Protein AF-A0A7C7HQ26-F1 (afdb_monomer_lite)

Radius of gyration: 18.61 Å; chains: 1; bounding box: 46×40×45 Å

Structure (mmCIF, N/CA/C/O backbone):
data_AF-A0A7C7HQ26-F1
#
_entry.id   AF-A0A7C7HQ26-F1
#
loop_
_atom_site.group_PDB
_atom_site.id
_atom_site.type_symbol
_atom_site.label_atom_id
_atom_site.label_alt_id
_atom_site.label_comp_id
_atom_site.label_asym_id
_atom_site.label_entity_id
_atom_site.label_seq_id
_atom_site.pdbx_PDB_ins_code
_atom_site.Cartn_x
_atom_site.Cartn_y
_atom_site.Cartn_z
_atom_site.occupancy
_atom_site.B_iso_or_equiv
_atom_site.auth_seq_id
_atom_site.auth_comp_id
_atom_site.auth_asym_id
_atom_site.auth_atom_id
_atom_site.pdbx_PDB_model_num
ATOM 1 N N . MET A 1 1 ? 32.041 -31.466 -25.029 1.00 39.34 1 MET A N 1
ATOM 2 C CA . MET A 1 1 ? 31.260 -31.133 -23.819 1.00 39.34 1 MET A CA 1
ATOM 3 C C . MET A 1 1 ? 30.381 -29.926 -24.125 1.00 39.34 1 MET A C 1
ATOM 5 O O . MET A 1 1 ? 30.742 -28.809 -23.789 1.00 39.34 1 MET A O 1
ATOM 9 N N . SER A 1 2 ? 29.289 -30.126 -24.869 1.00 40.03 2 SER A N 1
ATOM 10 C CA . SER A 1 2 ? 28.366 -29.034 -25.200 1.00 40.03 2 SER A CA 1
ATOM 11 C C . SER A 1 2 ? 27.297 -28.993 -24.116 1.00 40.03 2 SER A C 1
ATOM 13 O O . SER A 1 2 ? 26.516 -29.938 -23.986 1.00 40.03 2 SER A O 1
ATOM 15 N N . SER A 1 3 ? 27.349 -27.963 -23.270 1.00 44.59 3 SER A N 1
ATOM 16 C CA . SER A 1 3 ? 26.421 -27.771 -22.160 1.00 44.59 3 SER A CA 1
ATOM 17 C C . SER A 1 3 ? 24.981 -27.828 -22.658 1.00 44.59 3 SER A C 1
ATOM 19 O O . SER A 1 3 ? 24.561 -27.016 -23.483 1.00 44.59 3 SER A O 1
ATOM 21 N N . LYS A 1 4 ? 24.220 -28.792 -22.128 1.00 49.56 4 LYS A N 1
ATOM 22 C CA . LYS A 1 4 ? 22.760 -28.828 -22.216 1.00 49.56 4 LYS A CA 1
ATOM 23 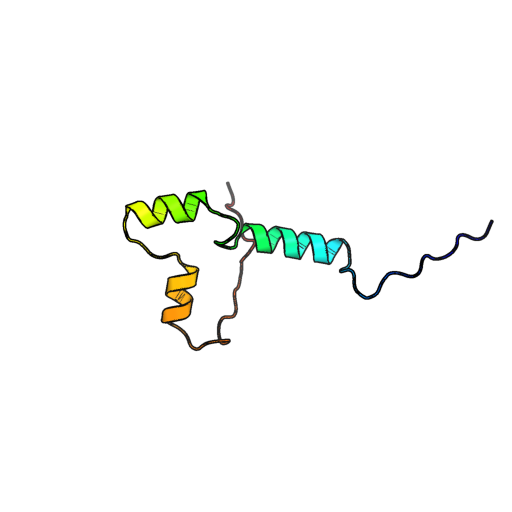C C . LYS A 1 4 ? 22.234 -27.468 -21.762 1.00 49.56 4 LYS A C 1
ATOM 25 O O . LYS A 1 4 ? 22.310 -27.138 -20.581 1.00 49.56 4 LYS A O 1
ATOM 30 N N . LYS A 1 5 ? 21.703 -26.688 -22.702 1.00 52.84 5 LYS A N 1
ATOM 31 C CA . LYS A 1 5 ? 20.871 -25.522 -22.411 1.00 52.84 5 LYS A CA 1
ATOM 32 C C . LYS A 1 5 ? 19.646 -26.059 -21.670 1.00 52.84 5 LYS A C 1
ATOM 34 O O . LYS A 1 5 ? 18.780 -26.677 -22.284 1.00 52.84 5 LYS A O 1
ATOM 39 N N . GLY A 1 6 ? 19.668 -25.955 -20.342 1.00 53.31 6 GLY A N 1
ATOM 40 C CA . GLY A 1 6 ? 18.592 -26.424 -19.479 1.00 53.31 6 GLY A CA 1
ATOM 41 C C . GLY A 1 6 ? 17.281 -25.798 -19.929 1.00 53.31 6 GLY A C 1
ATOM 42 O O . GLY A 1 6 ? 17.206 -24.586 -20.131 1.00 53.31 6 GLY A O 1
ATOM 43 N N . VAL A 1 7 ? 16.277 -26.640 -20.151 1.00 57.53 7 VAL A N 1
ATOM 44 C CA . VAL A 1 7 ? 14.904 -26.210 -20.402 1.00 57.53 7 VAL A CA 1
ATOM 45 C C . VAL A 1 7 ? 14.484 -25.380 -19.192 1.00 57.53 7 VAL A C 1
ATOM 47 O O . VAL A 1 7 ? 14.362 -25.918 -18.096 1.00 57.53 7 VAL A O 1
ATOM 50 N N . GLN A 1 8 ? 14.342 -24.064 -19.368 1.00 62.81 8 GLN A N 1
ATOM 51 C CA . GLN A 1 8 ? 13.723 -23.220 -18.353 1.00 62.81 8 GLN A CA 1
ATOM 52 C C . GLN A 1 8 ? 12.270 -23.669 -18.218 1.00 62.81 8 GLN A C 1
ATOM 54 O O . GLN A 1 8 ? 11.529 -23.685 -19.205 1.00 62.81 8 GLN A O 1
ATOM 59 N N . ASP A 1 9 ? 11.887 -24.073 -17.011 1.00 61.91 9 ASP A N 1
ATOM 60 C CA . ASP A 1 9 ? 10.498 -24.341 -16.680 1.00 61.91 9 ASP A CA 1
ATOM 61 C C . ASP A 1 9 ? 9.701 -23.042 -16.862 1.00 61.91 9 ASP A C 1
ATOM 63 O O . ASP A 1 9 ? 9.919 -22.065 -16.148 1.00 61.91 9 ASP A O 1
ATOM 67 N N . LYS A 1 10 ? 8.801 -23.009 -17.854 1.00 63.88 10 LYS A N 1
ATOM 68 C CA . LYS A 1 10 ? 7.975 -21.829 -18.166 1.00 63.88 10 LYS A CA 1
ATOM 69 C C . LYS A 1 10 ? 7.051 -21.443 -17.007 1.00 63.88 10 LYS A C 1
ATOM 71 O O . LYS A 1 10 ? 6.499 -20.347 -17.033 1.00 63.88 10 LYS A O 1
ATOM 76 N N . SER A 1 11 ? 6.861 -22.338 -16.035 1.00 74.81 11 SER A N 1
ATOM 77 C CA . SER A 1 11 ? 6.050 -22.081 -14.849 1.00 74.81 11 SER A CA 1
ATOM 78 C C . SER A 1 11 ? 6.773 -21.243 -13.792 1.00 74.81 11 SER A C 1
ATOM 80 O O . SER A 1 11 ? 6.105 -20.625 -12.965 1.00 74.81 11 SER A O 1
ATOM 82 N N . ALA A 1 12 ? 8.109 -21.228 -13.776 1.00 81.00 12 ALA A N 1
ATOM 83 C CA . ALA A 1 12 ? 8.864 -20.490 -12.771 1.00 81.00 12 ALA A CA 1
ATOM 84 C C . ALA A 1 12 ? 9.102 -19.041 -13.232 1.00 81.00 12 ALA A C 1
ATOM 86 O O . ALA A 1 12 ? 9.518 -18.822 -14.376 1.00 81.00 12 ALA A O 1
ATOM 87 N N . PRO A 1 13 ? 8.873 -18.033 -12.368 1.00 85.38 13 PRO A N 1
ATOM 88 C CA . PRO A 1 13 ? 9.238 -16.665 -12.696 1.00 85.38 13 PRO A CA 1
ATOM 89 C C . PRO A 1 13 ? 10.754 -16.563 -12.897 1.00 85.38 13 PRO A C 1
ATOM 91 O O . PRO A 1 13 ? 11.542 -17.271 -12.265 1.00 85.38 13 PRO A O 1
ATOM 94 N N . ARG A 1 14 ? 11.171 -15.644 -13.772 1.00 92.44 14 ARG A N 1
ATOM 95 C CA . ARG A 1 14 ? 12.581 -15.248 -13.880 1.00 92.44 14 ARG A CA 1
ATOM 96 C C . ARG A 1 14 ? 13.092 -14.776 -12.515 1.00 92.44 14 ARG A C 1
ATOM 98 O O . ARG A 1 14 ? 12.318 -14.230 -11.733 1.00 92.44 14 ARG A O 1
ATOM 105 N N . ALA A 1 15 ? 14.389 -14.941 -12.258 1.00 92.69 15 ALA A N 1
ATOM 106 C CA . ALA A 1 15 ? 14.994 -14.575 -10.975 1.00 92.69 15 ALA A CA 1
ATOM 107 C C . ALA A 1 15 ? 14.730 -13.106 -10.589 1.00 92.69 15 ALA A C 1
ATOM 109 O O . ALA A 1 15 ? 14.299 -12.833 -9.476 1.00 92.69 15 ALA A O 1
ATOM 110 N N . ASP A 1 16 ? 14.868 -12.181 -11.538 1.00 93.62 16 ASP A N 1
ATOM 111 C CA . ASP A 1 16 ? 14.601 -10.756 -11.324 1.00 93.62 16 ASP A CA 1
ATOM 112 C C . ASP A 1 16 ? 13.124 -10.457 -11.025 1.00 93.62 16 ASP A C 1
ATOM 114 O O . ASP A 1 16 ? 12.799 -9.658 -10.148 1.00 93.62 16 ASP A O 1
ATOM 118 N N . LEU A 1 17 ? 12.202 -11.139 -11.708 1.00 93.94 17 LEU A N 1
ATOM 119 C CA . LEU A 1 17 ? 10.777 -11.047 -11.398 1.00 93.94 17 LEU A CA 1
ATOM 120 C C . LEU A 1 17 ? 10.475 -11.595 -9.997 1.00 93.94 17 LEU A C 1
ATOM 122 O O . LEU A 1 17 ? 9.670 -11.009 -9.276 1.00 93.94 17 LEU A O 1
ATOM 126 N N . ALA A 1 18 ? 11.110 -12.699 -9.604 1.00 95.00 18 ALA A N 1
ATOM 127 C CA . ALA A 1 18 ? 10.935 -13.283 -8.279 1.00 95.00 18 ALA A CA 1
ATOM 128 C C . ALA A 1 18 ? 11.394 -12.321 -7.171 1.00 95.00 18 ALA A C 1
ATOM 130 O O . ALA A 1 18 ? 10.685 -12.164 -6.179 1.00 95.00 18 ALA A O 1
ATOM 131 N N . GLU A 1 19 ? 12.514 -11.622 -7.367 1.00 95.94 19 GLU A N 1
ATOM 132 C CA . GLU A 1 19 ? 13.002 -10.588 -6.445 1.00 95.94 19 GLU A CA 1
ATOM 133 C C . GLU A 1 19 ? 11.997 -9.437 -6.290 1.00 95.94 19 GLU A C 1
ATOM 135 O O . GLU A 1 19 ? 11.651 -9.061 -5.169 1.00 95.94 19 GLU A O 1
ATOM 140 N N . VAL A 1 20 ? 11.451 -8.925 -7.400 1.00 95.38 20 VAL A N 1
ATOM 141 C CA . VAL A 1 20 ? 10.436 -7.856 -7.364 1.00 95.38 20 VAL A CA 1
ATOM 142 C C . VAL A 1 20 ? 9.159 -8.319 -6.660 1.00 95.38 20 VAL A C 1
ATOM 144 O O . VAL A 1 20 ? 8.581 -7.568 -5.872 1.00 95.38 20 VAL A O 1
ATOM 147 N N . LEU A 1 21 ? 8.698 -9.544 -6.927 1.00 95.12 21 LEU A N 1
ATOM 148 C CA . LEU A 1 21 ? 7.517 -10.105 -6.268 1.00 95.12 21 LEU A CA 1
ATOM 149 C C . LEU A 1 21 ? 7.745 -10.289 -4.765 1.00 95.12 21 LEU A C 1
ATOM 151 O O . LEU A 1 21 ? 6.856 -9.965 -3.980 1.00 95.12 21 LEU A O 1
ATOM 155 N N . ALA A 1 22 ? 8.933 -10.744 -4.361 1.00 95.56 22 ALA A N 1
ATOM 156 C CA . ALA A 1 22 ? 9.299 -10.882 -2.957 1.00 95.56 22 ALA A CA 1
ATOM 157 C C . ALA A 1 22 ? 9.336 -9.521 -2.242 1.00 95.56 22 ALA A C 1
ATOM 159 O O . ALA A 1 22 ? 8.738 -9.378 -1.176 1.00 95.56 22 ALA A O 1
ATOM 160 N N . ALA A 1 23 ? 9.952 -8.504 -2.854 1.00 96.19 23 ALA A N 1
ATOM 161 C CA . ALA A 1 23 ? 9.973 -7.147 -2.310 1.00 96.19 23 ALA A CA 1
ATOM 162 C C . ALA A 1 23 ? 8.552 -6.578 -2.159 1.00 96.19 23 ALA A C 1
ATOM 164 O O . ALA A 1 23 ? 8.191 -6.058 -1.105 1.00 96.19 23 ALA A O 1
ATOM 165 N N . LYS A 1 24 ? 7.690 -6.753 -3.171 1.00 96.31 24 LYS A N 1
ATOM 166 C CA . LYS A 1 24 ? 6.278 -6.349 -3.082 1.00 96.31 24 LYS A CA 1
ATOM 167 C C . LYS A 1 24 ? 5.545 -7.076 -1.964 1.00 96.31 24 LYS A C 1
ATOM 169 O O . LYS A 1 24 ? 4.815 -6.429 -1.214 1.00 96.31 24 LYS A O 1
ATOM 174 N N . ALA A 1 25 ? 5.746 -8.387 -1.832 1.00 96.19 25 ALA A N 1
ATOM 175 C CA . ALA A 1 25 ? 5.092 -9.193 -0.809 1.00 96.19 25 ALA A CA 1
ATOM 176 C C . ALA A 1 25 ? 5.393 -8.664 0.601 1.00 96.19 25 ALA A C 1
ATOM 178 O O . ALA A 1 25 ? 4.468 -8.531 1.400 1.00 96.19 25 ALA A O 1
ATOM 179 N N . GLN A 1 26 ? 6.636 -8.263 0.883 1.00 95.75 26 GLN A N 1
ATOM 180 C CA . GLN A 1 26 ? 7.030 -7.706 2.186 1.00 95.75 26 GLN A CA 1
ATOM 181 C C . GLN A 1 26 ? 6.257 -6.430 2.575 1.00 95.75 26 GLN A C 1
ATOM 183 O O . GLN A 1 26 ? 6.073 -6.153 3.759 1.00 95.75 26 GLN A O 1
ATOM 188 N N . THR A 1 27 ? 5.758 -5.667 1.598 1.00 94.31 27 THR A N 1
ATOM 189 C CA . THR A 1 27 ? 4.969 -4.446 1.852 1.00 94.31 27 THR A CA 1
ATOM 190 C C . THR A 1 27 ? 3.493 -4.715 2.170 1.00 94.31 27 THR A C 1
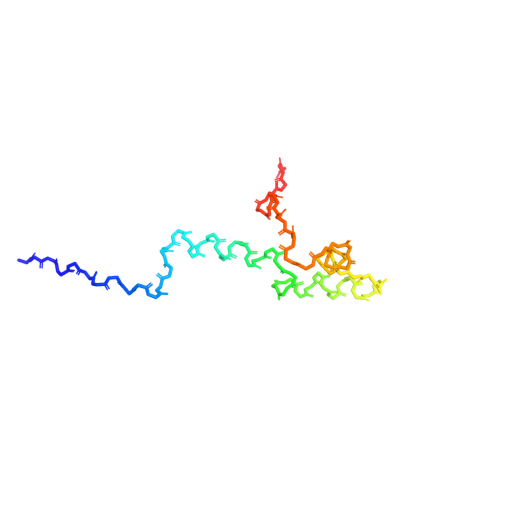ATOM 192 O O . THR A 1 27 ? 2.795 -3.808 2.635 1.00 94.31 27 THR A O 1
ATOM 195 N N . LEU A 1 28 ? 2.998 -5.933 1.919 1.00 95.69 28 LEU A N 1
ATOM 196 C CA . LEU A 1 28 ? 1.601 -6.315 2.139 1.00 95.69 28 LEU A CA 1
ATOM 197 C C . LEU A 1 28 ? 1.336 -6.627 3.613 1.00 95.69 28 LEU A C 1
ATOM 199 O O . LEU A 1 28 ? 2.190 -7.177 4.307 1.00 95.69 28 LEU A O 1
ATOM 203 N N . ASP A 1 29 ? 0.124 -6.312 4.076 1.00 96.06 29 ASP A N 1
ATOM 204 C CA . ASP A 1 29 ? -0.265 -6.486 5.480 1.00 96.06 29 ASP A CA 1
ATOM 205 C C . ASP A 1 29 ? -0.099 -7.946 5.947 1.00 96.06 29 ASP A C 1
ATOM 207 O O . ASP A 1 29 ? 0.359 -8.179 7.063 1.00 96.06 29 ASP A O 1
ATOM 211 N N . GLU A 1 30 ? -0.366 -8.921 5.070 1.00 95.12 30 GLU A N 1
ATOM 212 C CA . GLU A 1 30 ? -0.200 -10.365 5.319 1.00 95.12 30 GLU A CA 1
ATOM 213 C C . GLU A 1 30 ? 1.209 -10.743 5.802 1.00 95.12 30 GLU A C 1
ATOM 215 O O . GLU A 1 30 ? 1.360 -11.644 6.625 1.00 95.12 30 GLU A O 1
ATOM 220 N N . ASN A 1 31 ? 2.237 -10.020 5.347 1.00 96.62 31 ASN A N 1
ATOM 221 C CA . ASN A 1 31 ? 3.632 -10.248 5.726 1.00 96.62 31 ASN A CA 1
ATOM 222 C C . ASN A 1 31 ? 4.105 -9.318 6.857 1.00 96.62 31 ASN A C 1
ATOM 224 O O . ASN A 1 31 ? 5.293 -9.278 7.173 1.00 96.62 31 ASN A O 1
ATOM 228 N N . ARG A 1 32 ? 3.192 -8.564 7.488 1.00 94.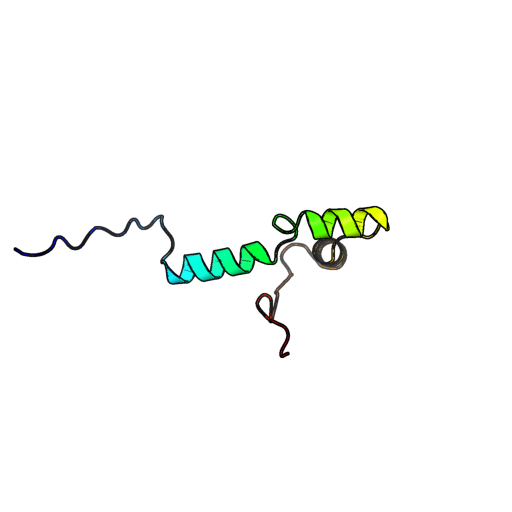44 32 ARG A N 1
ATOM 229 C CA . ARG A 1 32 ? 3.490 -7.576 8.541 1.00 94.44 32 ARG A CA 1
ATOM 230 C C . ARG A 1 32 ? 2.650 -7.803 9.809 1.00 94.44 32 ARG A C 1
ATOM 232 O O . ARG A 1 32 ? 1.975 -6.876 10.274 1.00 94.44 32 ARG A O 1
ATOM 239 N N . PRO A 1 33 ? 2.713 -8.998 10.430 1.00 95.94 33 PRO A N 1
ATOM 240 C CA . PRO A 1 33 ? 1.842 -9.371 11.550 1.00 95.94 33 PRO A CA 1
ATOM 241 C C . PRO A 1 33 ? 1.966 -8.429 12.755 1.00 95.94 33 PRO A C 1
ATOM 243 O O . PRO A 1 33 ? 0.969 -8.098 13.393 1.00 95.94 33 PRO A O 1
ATOM 246 N N . GLU A 1 34 ? 3.167 -7.919 13.037 1.00 96.44 34 GLU A N 1
ATOM 247 C CA . GLU A 1 34 ? 3.374 -6.961 14.127 1.00 96.44 34 GLU A CA 1
ATOM 248 C C . GLU A 1 34 ? 2.660 -5.623 13.889 1.00 96.44 34 GLU A C 1
ATOM 250 O O . GLU A 1 34 ? 2.142 -5.018 14.828 1.00 96.44 34 GLU A O 1
ATOM 255 N N . ALA A 1 35 ? 2.619 -5.143 12.641 1.00 95.31 35 ALA A N 1
ATOM 256 C CA . ALA A 1 35 ? 1.938 -3.897 12.299 1.00 95.31 35 ALA A CA 1
ATOM 257 C C . ALA A 1 35 ? 0.416 -4.048 12.426 1.00 95.31 35 ALA A C 1
ATOM 259 O O . ALA A 1 35 ? -0.241 -3.147 12.954 1.00 95.31 35 ALA A O 1
ATOM 260 N N . ILE A 1 36 ? -0.119 -5.203 12.010 1.00 96.19 36 ILE A N 1
ATOM 261 C CA . ILE A 1 36 ? -1.528 -5.566 12.208 1.00 96.19 36 ILE A CA 1
ATOM 262 C C . ILE A 1 36 ? -1.859 -5.575 13.702 1.00 96.19 36 ILE A C 1
ATOM 264 O O . ILE A 1 36 ? -2.800 -4.904 14.124 1.00 96.19 36 ILE A O 1
ATOM 268 N N . ALA A 1 37 ? -1.058 -6.273 14.514 1.00 96.25 37 ALA A N 1
ATOM 269 C CA . ALA A 1 37 ? -1.276 -6.360 15.955 1.00 96.25 37 ALA A CA 1
ATOM 270 C C . ALA A 1 37 ? -1.269 -4.972 16.619 1.00 96.25 37 ALA A C 1
ATOM 272 O O . ALA A 1 37 ? -2.173 -4.649 17.388 1.00 96.25 37 ALA A O 1
ATOM 273 N N . LYS A 1 38 ? -0.302 -4.112 16.269 1.00 96.69 38 LYS A N 1
ATOM 274 C CA . LYS A 1 38 ? -0.225 -2.733 16.783 1.00 96.69 38 LYS A CA 1
ATOM 275 C C . LYS A 1 38 ? -1.454 -1.899 16.410 1.00 96.69 38 LYS A C 1
ATOM 277 O O . LYS A 1 38 ? -1.969 -1.179 17.261 1.00 96.69 38 LYS A O 1
ATOM 282 N N . ARG A 1 39 ? -1.948 -1.990 15.168 1.00 96.00 39 ARG A N 1
ATOM 283 C CA . ARG A 1 39 ? -3.165 -1.264 14.755 1.00 96.00 39 ARG A CA 1
ATOM 284 C C . ARG A 1 39 ? -4.418 -1.780 15.456 1.00 96.00 39 ARG A C 1
ATOM 286 O O . ARG A 1 39 ? -5.231 -0.961 15.895 1.00 96.00 39 ARG A O 1
ATOM 293 N N . ALA A 1 40 ? -4.531 -3.097 15.625 1.00 95.12 40 ALA A N 1
ATOM 294 C CA . ALA A 1 40 ? -5.670 -3.736 16.277 1.00 95.12 40 ALA A CA 1
ATOM 295 C C . ALA A 1 40 ? -5.878 -3.241 17.718 1.00 95.12 40 ALA A C 1
ATOM 297 O O . ALA A 1 40 ? -7.015 -2.996 18.109 1.00 95.12 40 ALA A O 1
ATOM 298 N N . VAL A 1 41 ? -4.798 -2.994 18.474 1.00 97.19 41 VAL A N 1
ATOM 299 C CA . VAL A 1 41 ? -4.864 -2.425 19.839 1.00 97.19 41 VAL A CA 1
ATOM 300 C C . VAL A 1 41 ? -5.629 -1.099 19.875 1.00 97.19 41 VAL A C 1
ATOM 302 O O . VAL A 1 41 ? -6.362 -0.823 20.818 1.00 97.19 41 VAL A O 1
ATOM 305 N N . THR A 1 42 ? -5.479 -0.282 18.835 1.00 96.44 42 THR A N 1
ATOM 306 C CA . THR A 1 42 ? -6.134 1.029 18.726 1.00 96.44 42 THR A CA 1
ATOM 307 C C . THR A 1 42 ? -7.488 0.990 18.015 1.00 96.44 42 THR A C 1
ATOM 309 O O . THR A 1 42 ? -8.093 2.036 17.812 1.00 96.44 42 THR A O 1
ATOM 312 N N . GLY A 1 43 ? -7.964 -0.190 17.600 1.00 95.69 43 GLY A N 1
ATOM 313 C CA . GL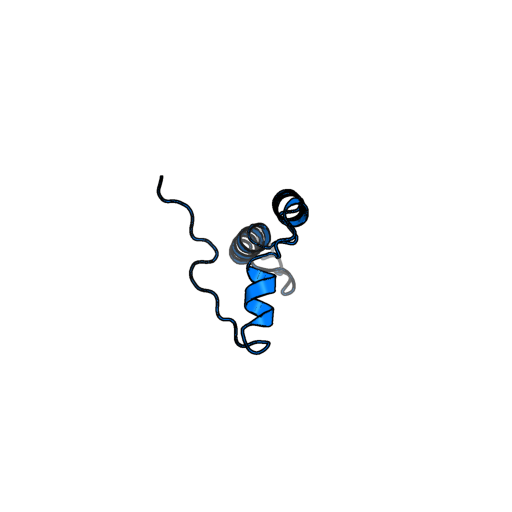Y A 1 43 ? -9.200 -0.334 16.823 1.00 95.69 43 GLY A CA 1
ATOM 314 C C . GLY A 1 43 ? -9.119 0.222 15.396 1.00 95.69 43 GLY A C 1
ATOM 315 O O . GLY A 1 43 ? -10.142 0.353 14.728 1.00 95.69 43 GLY A O 1
ATOM 316 N N . HIS A 1 44 ? -7.920 0.555 14.910 1.00 96.69 44 HIS A N 1
ATOM 317 C CA . HIS A 1 44 ? -7.729 1.073 1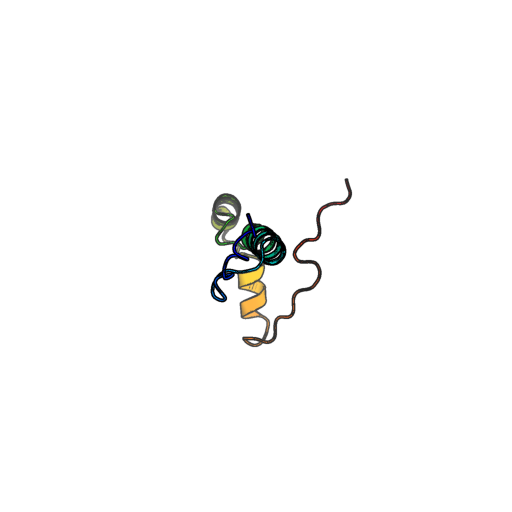3.560 1.00 96.69 44 HIS A CA 1
ATOM 318 C C . HIS A 1 44 ? -7.614 -0.060 12.538 1.00 96.69 44 HIS A C 1
ATOM 320 O O . HIS A 1 44 ? -6.980 -1.086 12.780 1.00 96.69 44 HIS A O 1
ATOM 326 N N . GLN A 1 45 ? -8.160 0.177 11.350 1.00 96.31 45 GLN A N 1
ATOM 327 C CA . GLN A 1 45 ? -7.991 -0.686 10.182 1.00 96.31 45 GLN A CA 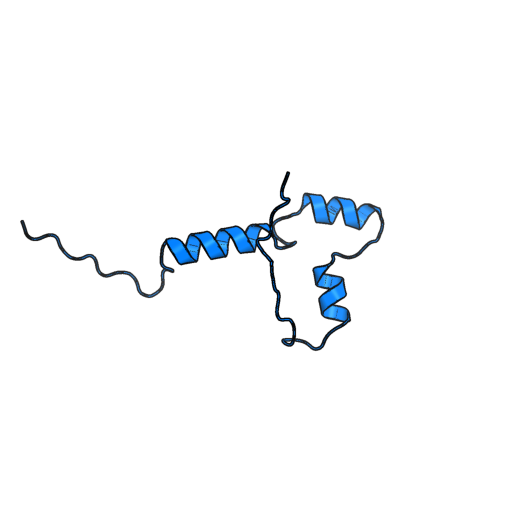1
ATOM 328 C C . GLN A 1 45 ? -6.635 -0.464 9.508 1.00 96.31 45 GLN A C 1
ATOM 330 O O . GLN A 1 45 ? -5.981 0.558 9.734 1.00 96.31 45 GLN A O 1
ATOM 335 N N . MET A 1 46 ? -6.199 -1.398 8.664 1.00 96.81 46 MET A N 1
ATOM 336 C CA . MET A 1 46 ? -5.003 -1.215 7.836 1.00 96.81 46 MET A CA 1
ATOM 337 C C . MET A 1 46 ? -5.281 -0.262 6.668 1.00 96.81 46 MET A C 1
ATOM 339 O O . MET A 1 46 ? -6.406 -0.153 6.188 1.00 96.81 46 MET A O 1
ATOM 343 N N . ILE A 1 47 ? -4.248 0.421 6.164 1.00 94.81 47 ILE A N 1
ATOM 344 C CA . ILE A 1 47 ? -4.426 1.409 5.082 1.00 94.81 47 ILE A CA 1
ATOM 345 C C . ILE A 1 47 ? -5.017 0.753 3.826 1.00 94.81 47 ILE A C 1
ATOM 347 O O . ILE A 1 47 ? -5.926 1.320 3.226 1.00 94.81 47 ILE A O 1
ATOM 351 N N . ARG A 1 48 ? -4.572 -0.456 3.455 1.00 95.06 48 ARG A N 1
ATOM 352 C CA . ARG A 1 48 ? -5.116 -1.167 2.285 1.00 95.06 48 ARG A CA 1
ATOM 353 C C . ARG A 1 48 ? -6.582 -1.567 2.465 1.00 95.06 48 ARG A C 1
ATOM 355 O O . ARG A 1 48 ? -7.338 -1.521 1.500 1.00 95.06 48 ARG A O 1
ATOM 362 N N . GLN A 1 49 ? -7.000 -1.884 3.691 1.00 95.31 49 GLN A N 1
ATOM 363 C CA . GLN A 1 49 ? -8.411 -2.136 4.005 1.00 95.31 49 GLN A CA 1
ATOM 364 C C . GLN A 1 49 ? -9.254 -0.868 3.834 1.00 95.31 49 GLN A C 1
ATOM 366 O O . GLN A 1 49 ? -10.338 -0.939 3.262 1.00 95.31 49 GLN A O 1
ATOM 371 N N . ASN A 1 50 ? -8.745 0.287 4.275 1.00 96.44 50 ASN A N 1
ATOM 372 C CA . ASN A 1 50 ? -9.426 1.572 4.094 1.00 96.44 50 ASN A CA 1
ATOM 373 C C . ASN A 1 50 ? -9.564 1.928 2.612 1.00 96.44 50 ASN A C 1
ATOM 375 O O . ASN A 1 50 ? -10.634 2.342 2.178 1.00 96.44 50 ASN A O 1
ATOM 379 N N . ILE A 1 51 ? -8.495 1.744 1.829 1.00 96.31 51 ILE A N 1
ATOM 380 C CA . ILE A 1 51 ? -8.509 1.986 0.381 1.00 96.31 51 ILE A CA 1
ATOM 381 C C . ILE A 1 51 ? -9.588 1.125 -0.282 1.00 96.31 51 ILE A C 1
ATOM 383 O O . ILE A 1 51 ? -10.414 1.663 -1.009 1.00 96.31 51 ILE A O 1
ATOM 387 N N . GLY A 1 52 ? -9.633 -0.178 0.015 1.00 96.50 52 GLY A N 1
ATOM 388 C CA . GLY A 1 52 ? -10.614 -1.098 -0.574 1.00 96.50 52 GLY A CA 1
ATOM 389 C C . GLY A 1 52 ? -12.078 -0.791 -0.233 1.00 96.50 52 GLY A C 1
ATOM 390 O O . GLY A 1 52 ? -12.963 -1.227 -0.957 1.00 96.50 52 GLY A O 1
ATOM 391 N N . GLN A 1 53 ? -12.342 -0.039 0.838 1.00 96.88 53 GLN A N 1
ATOM 392 C CA . GLN A 1 53 ? -13.688 0.448 1.171 1.00 96.88 53 GLN A CA 1
ATOM 393 C C . GLN A 1 53 ? -14.043 1.756 0.453 1.00 96.88 53 GLN A C 1
ATOM 395 O O . GLN A 1 53 ? -15.220 2.086 0.341 1.00 96.88 53 GLN A O 1
ATOM 400 N N . LEU A 1 54 ? -13.040 2.519 0.012 1.00 97.69 54 LEU A N 1
ATOM 401 C CA . LEU A 1 54 ? -13.217 3.852 -0.560 1.00 97.69 54 LEU A CA 1
ATOM 402 C C . LEU A 1 54 ? -13.392 3.836 -2.084 1.00 97.69 54 LEU A C 1
ATOM 404 O O . LEU A 1 54 ? -14.034 4.733 -2.625 1.00 97.69 54 LEU A O 1
ATOM 408 N N . ILE A 1 55 ? -12.791 2.864 -2.772 1.00 97.88 55 ILE A N 1
ATOM 409 C CA . ILE A 1 55 ? -12.720 2.822 -4.240 1.00 97.88 55 ILE A CA 1
ATOM 410 C C . ILE A 1 55 ? -13.382 1.570 -4.810 1.00 97.88 55 ILE A C 1
ATOM 412 O O . ILE A 1 55 ? -13.490 0.546 -4.134 1.00 97.88 55 ILE A O 1
ATOM 416 N N . ASP A 1 56 ? -13.760 1.632 -6.086 1.00 98.12 56 ASP A N 1
ATOM 417 C CA . ASP A 1 56 ? -14.376 0.501 -6.776 1.00 98.12 56 ASP A CA 1
ATOM 418 C C . ASP A 1 56 ? -13.418 -0.704 -6.859 1.00 98.12 56 ASP A C 1
ATOM 420 O O . ASP A 1 56 ? -12.222 -0.531 -7.143 1.00 98.12 56 ASP A O 1
ATOM 424 N N . PRO A 1 57 ? -13.907 -1.944 -6.672 1.00 96.31 57 PRO A N 1
ATOM 425 C CA . PRO A 1 57 ? -13.081 -3.139 -6.791 1.00 96.31 57 PRO A CA 1
ATOM 426 C C . PRO A 1 57 ? -12.352 -3.215 -8.139 1.00 96.31 57 PRO A C 1
ATOM 428 O O . PRO A 1 57 ? -12.944 -3.031 -9.199 1.00 96.31 57 PRO A O 1
ATOM 431 N N . GLY A 1 58 ? -11.049 -3.500 -8.101 1.00 95.31 58 GLY A N 1
ATOM 432 C CA . GLY A 1 58 ? -10.215 -3.611 -9.305 1.00 95.31 58 GLY A CA 1
ATOM 433 C C . GLY A 1 58 ? -9.779 -2.278 -9.926 1.00 95.31 58 GLY A C 1
ATOM 434 O O . GLY A 1 58 ? -9.018 -2.300 -10.888 1.00 95.31 58 GLY A O 1
ATOM 435 N N . SER A 1 59 ? -10.193 -1.130 -9.374 1.00 96.75 59 SER A N 1
ATOM 436 C CA . SER A 1 59 ? -9.776 0.197 -9.863 1.00 96.75 59 SER A CA 1
ATOM 437 C C . SER A 1 59 ? -8.440 0.689 -9.288 1.00 96.75 59 SER A C 1
ATOM 439 O O . SER A 1 59 ? -7.880 1.676 -9.767 1.00 96.75 59 SER A O 1
ATOM 441 N N . PHE A 1 60 ? -7.910 0.022 -8.256 1.00 96.56 60 PHE A N 1
ATOM 442 C CA . PHE A 1 60 ? -6.708 0.474 -7.561 1.00 96.56 60 PHE A CA 1
ATOM 443 C C . PHE A 1 60 ? -5.444 0.285 -8.405 1.00 96.56 60 PHE A C 1
ATOM 445 O O . PHE A 1 60 ? -5.002 -0.843 -8.624 1.00 96.56 60 PHE A O 1
ATOM 452 N N . GLN A 1 61 ? -4.812 1.392 -8.799 1.00 96.69 61 GLN A N 1
ATOM 453 C CA . GLN A 1 61 ? -3.472 1.394 -9.379 1.00 96.69 61 GLN A CA 1
ATOM 454 C C . GLN A 1 61 ? -2.488 2.046 -8.408 1.00 96.69 61 GLN A C 1
ATOM 456 O O . GLN A 1 61 ? -2.551 3.245 -8.142 1.00 96.69 61 GLN A O 1
ATOM 461 N N . GLU A 1 62 ? -1.565 1.248 -7.881 1.00 95.88 62 GLU A N 1
ATOM 462 C CA . GLU A 1 62 ? -0.585 1.710 -6.902 1.00 95.88 62 GLU A CA 1
ATOM 463 C C . GLU A 1 62 ? 0.677 2.252 -7.580 1.00 95.88 62 GLU A C 1
ATOM 465 O O . GLU A 1 62 ? 1.233 1.618 -8.482 1.00 95.88 62 GLU A O 1
ATOM 470 N N . TYR A 1 63 ? 1.150 3.403 -7.103 1.00 96.62 63 TYR A N 1
ATOM 471 C CA . TYR A 1 63 ? 2.406 4.026 -7.514 1.00 96.62 63 TYR A CA 1
ATOM 472 C C . TYR A 1 63 ? 3.323 4.154 -6.298 1.00 96.62 63 TYR A C 1
ATOM 474 O O . TYR A 1 63 ? 2.875 4.546 -5.224 1.00 96.62 63 TYR A O 1
ATOM 482 N N . GLY A 1 64 ? 4.607 3.828 -6.464 1.00 95.81 64 GLY A N 1
ATOM 483 C CA . GLY A 1 64 ? 5.594 3.965 -5.387 1.00 95.81 64 GLY A CA 1
ATOM 484 C C . GLY A 1 64 ? 5.520 2.897 -4.291 1.00 95.81 64 GLY A C 1
ATOM 485 O O . GLY A 1 64 ? 6.000 3.143 -3.195 1.00 95.81 64 GLY A O 1
ATOM 486 N N . GLN A 1 65 ? 4.970 1.707 -4.568 1.00 96.69 65 GLN A N 1
ATOM 487 C CA . GLN A 1 65 ? 4.871 0.617 -3.579 1.00 96.69 65 GLN A CA 1
ATOM 488 C C . GLN A 1 65 ? 6.217 0.259 -2.915 1.00 96.69 65 GLN A C 1
ATOM 490 O O . GLN A 1 65 ? 6.241 -0.119 -1.751 1.00 96.69 65 GLN A O 1
ATOM 495 N N . LEU A 1 66 ? 7.322 0.362 -3.660 1.00 96.69 66 LEU A N 1
ATOM 496 C CA . LEU A 1 66 ? 8.680 0.046 -3.197 1.00 96.69 66 LEU A CA 1
ATOM 497 C C . LEU A 1 66 ? 9.482 1.302 -2.814 1.00 96.69 66 LEU A C 1
ATOM 499 O O . LEU A 1 66 ? 10.709 1.281 -2.844 1.00 96.69 66 LEU A O 1
ATOM 503 N N . ALA A 1 67 ? 8.810 2.427 -2.557 1.00 96.38 67 ALA A N 1
ATOM 504 C CA . ALA A 1 67 ? 9.485 3.627 -2.087 1.00 96.38 67 ALA A CA 1
ATOM 505 C C . ALA A 1 67 ? 10.003 3.411 -0.660 1.00 96.38 67 ALA A C 1
ATOM 507 O O . ALA A 1 67 ? 9.253 2.998 0.222 1.00 96.38 67 ALA A O 1
ATOM 508 N N . GLU A 1 68 ? 11.272 3.745 -0.446 1.00 94.06 68 GLU A N 1
ATOM 509 C CA . GLU A 1 68 ? 11.933 3.688 0.855 1.00 94.06 68 GLU A CA 1
ATOM 510 C C . GLU A 1 68 ? 12.202 5.107 1.377 1.00 94.06 68 GLU A C 1
ATOM 512 O O . GLU A 1 68 ? 12.284 6.059 0.588 1.00 94.06 68 GLU A O 1
ATOM 517 N N . PRO A 1 69 ? 12.342 5.287 2.699 1.00 95.81 69 PRO A N 1
ATOM 518 C CA . PRO A 1 69 ? 12.741 6.568 3.251 1.00 95.81 69 PRO A CA 1
ATOM 519 C C . PRO A 1 69 ? 14.140 6.988 2.776 1.00 95.81 69 PRO A C 1
ATOM 521 O O . PRO A 1 69 ? 15.034 6.164 2.621 1.00 95.81 69 PRO A O 1
ATOM 524 N N . ALA A 1 70 ? 14.338 8.288 2.557 1.00 95.50 70 ALA A N 1
ATOM 525 C CA . ALA A 1 70 ? 15.564 8.835 1.967 1.00 95.50 70 ALA A CA 1
ATOM 526 C C . ALA A 1 70 ? 16.650 9.221 2.997 1.00 95.50 70 ALA A C 1
ATOM 528 O O . ALA A 1 70 ? 17.426 10.139 2.731 1.00 95.50 70 ALA A O 1
ATOM 529 N N . PHE A 1 71 ? 16.664 8.598 4.179 1.00 86.38 71 PHE A N 1
ATOM 530 C CA . PHE A 1 71 ? 17.505 9.001 5.314 1.00 86.38 71 PHE A CA 1
ATOM 531 C C . PHE A 1 71 ? 18.523 7.941 5.733 1.00 86.38 71 PHE A C 1
ATOM 533 O O . PHE A 1 71 ? 18.233 6.736 5.569 1.00 86.38 71 PHE A O 1
#

Secondary structure (DSSP, 8-state):
---------TTSPPHHHHHHHHHHHHTSGGG-HHHHHHHHHTTPPPHHHHHHHHS-TT----S-TT-----

Foldseek 3Di:
DDDDPDDDDPPDDDPVVVVVVVLLVCLDVVNVVVVVVVCVVVVHDDPVVVVPVVDDPPPDDDDCSNPDDPD

Sequence (71 aa):
MSSKKGVQDKSAPRADLAEVLAAKAQTLDENRPEAIAKRAVTGHQMIRQNIGQLIDPGSFQEYGQLAEPAF

pLDDT: mean 88.97, std 15.49, range [39.34, 98.12]